Protein AF-A0A1J6I078-F1 (afdb_monomer_lite)

Structure (mmCIF, N/CA/C/O backbone):
data_AF-A0A1J6I078-F1
#
_entry.id   AF-A0A1J6I078-F1
#
loop_
_atom_site.group_PDB
_atom_site.id
_atom_site.type_symbol
_atom_site.label_atom_id
_atom_site.label_alt_id
_atom_site.label_comp_id
_atom_site.label_asym_id
_atom_site.label_entity_id
_atom_site.label_seq_id
_atom_site.pdbx_PDB_ins_code
_atom_site.Cartn_x
_atom_site.Cartn_y
_atom_site.Cartn_z
_atom_site.occupancy
_atom_site.B_iso_or_equiv
_atom_site.auth_seq_id
_atom_site.auth_comp_id
_atom_site.auth_asym_id
_atom_site.auth_atom_id
_atom_site.pdbx_PDB_model_num
ATOM 1 N N . MET A 1 1 ? 9.522 -55.326 -47.494 1.00 41.62 1 MET A N 1
ATOM 2 C CA . MET A 1 1 ? 10.402 -55.072 -46.335 1.00 41.62 1 MET A CA 1
ATOM 3 C C . MET A 1 1 ? 11.275 -53.881 -46.679 1.00 41.62 1 MET A C 1
ATOM 5 O O . MET A 1 1 ? 12.241 -54.045 -47.406 1.00 41.62 1 MET A O 1
ATOM 9 N N . SER A 1 2 ? 10.889 -52.694 -46.219 1.00 41.53 2 SER A N 1
ATOM 10 C CA . SER A 1 2 ? 11.726 -51.495 -46.258 1.00 41.53 2 SER A CA 1
ATOM 11 C C . SER A 1 2 ? 11.694 -50.900 -44.862 1.00 41.53 2 SER A C 1
ATOM 13 O O . SER A 1 2 ? 10.634 -50.510 -44.380 1.00 41.53 2 SER A O 1
ATOM 15 N N . SER A 1 3 ? 12.850 -50.932 -44.210 1.00 44.09 3 SER A N 1
ATOM 16 C CA . SER A 1 3 ? 13.140 -50.207 -42.980 1.00 44.09 3 SER A CA 1
ATOM 17 C C . SER A 1 3 ? 13.116 -48.708 -43.249 1.00 44.09 3 SER A C 1
ATOM 19 O O . SER A 1 3 ? 13.553 -48.295 -44.318 1.00 44.09 3 SER A O 1
ATOM 21 N N . ASN A 1 4 ? 12.694 -47.921 -42.264 1.00 48.03 4 ASN A N 1
ATOM 22 C CA . ASN A 1 4 ? 13.346 -46.665 -41.901 1.00 48.03 4 ASN A CA 1
ATOM 23 C C . ASN A 1 4 ? 13.053 -46.393 -40.422 1.00 48.03 4 ASN A C 1
ATOM 25 O O . ASN A 1 4 ? 11.899 -46.395 -40.006 1.00 48.03 4 ASN A O 1
ATOM 29 N N . ASN A 1 5 ? 14.131 -46.249 -39.655 1.00 49.72 5 ASN A N 1
ATOM 30 C CA . ASN A 1 5 ? 14.136 -45.869 -38.249 1.00 49.72 5 ASN A CA 1
ATOM 31 C C . ASN A 1 5 ? 13.780 -44.382 -38.101 1.00 49.72 5 ASN A C 1
ATOM 33 O O . ASN A 1 5 ? 14.135 -43.574 -38.962 1.00 49.72 5 ASN A O 1
ATOM 37 N N . ASP A 1 6 ? 13.120 -44.057 -36.992 1.00 45.75 6 ASP A N 1
ATOM 38 C CA . ASP A 1 6 ? 12.704 -42.714 -36.576 1.00 45.75 6 ASP A CA 1
ATOM 39 C C . ASP A 1 6 ? 13.879 -41.730 -36.415 1.00 45.75 6 ASP A C 1
ATOM 41 O O . ASP A 1 6 ? 15.036 -42.128 -36.239 1.00 45.75 6 ASP A O 1
ATOM 45 N N . PRO A 1 7 ? 13.563 -40.429 -36.326 1.00 47.78 7 PRO A N 1
ATOM 46 C CA . PRO A 1 7 ? 13.842 -39.782 -35.051 1.00 47.78 7 PRO A CA 1
ATOM 47 C C . PRO A 1 7 ? 12.637 -38.998 -34.524 1.00 47.78 7 PRO A C 1
ATOM 49 O O . PRO A 1 7 ? 12.051 -38.156 -35.199 1.00 47.78 7 PRO A O 1
ATOM 52 N N . VAL A 1 8 ? 12.311 -39.282 -33.266 1.00 52.31 8 VAL A N 1
ATOM 53 C CA . VAL A 1 8 ? 11.428 -38.492 -32.411 1.00 52.31 8 VAL A CA 1
ATOM 54 C C . VAL A 1 8 ? 12.017 -37.086 -32.271 1.00 52.31 8 VAL A C 1
ATOM 56 O O . VAL A 1 8 ? 13.084 -36.922 -31.682 1.00 52.31 8 VAL A O 1
ATOM 59 N N . GLU A 1 9 ? 11.326 -36.076 -32.793 1.00 48.75 9 GLU A N 1
ATOM 60 C CA . GLU A 1 9 ? 11.676 -34.674 -32.570 1.00 48.75 9 GLU A CA 1
ATOM 61 C C . GLU A 1 9 ? 11.038 -34.207 -31.248 1.00 48.75 9 GLU A C 1
ATOM 63 O O . GLU A 1 9 ? 9.831 -33.985 -31.146 1.00 48.75 9 GLU A O 1
ATOM 68 N N . ILE A 1 10 ? 11.865 -34.129 -30.203 1.00 54.25 10 ILE A N 1
ATOM 69 C CA . ILE A 1 10 ? 11.600 -33.396 -28.961 1.00 54.25 10 ILE A CA 1
ATOM 70 C C . ILE A 1 10 ? 12.466 -32.140 -29.011 1.00 54.25 10 ILE A C 1
ATOM 72 O O . ILE A 1 10 ? 13.677 -32.255 -28.858 1.00 54.25 10 ILE A O 1
ATOM 76 N N . ASP A 1 11 ? 11.851 -30.972 -29.194 1.00 36.53 11 ASP A N 1
ATOM 77 C CA . ASP A 1 11 ? 12.315 -29.662 -28.704 1.00 36.53 11 ASP A CA 1
ATOM 78 C C . ASP A 1 11 ? 11.224 -28.624 -29.052 1.00 36.53 11 ASP A C 1
ATOM 80 O O . ASP A 1 11 ? 10.677 -28.656 -30.147 1.00 36.53 11 ASP A O 1
ATOM 84 N N . SER A 1 12 ? 10.753 -27.701 -28.222 1.00 50.91 12 SER A N 1
ATOM 85 C CA . SER A 1 12 ? 11.176 -27.210 -26.916 1.00 50.91 12 SER A CA 1
ATOM 86 C C . SER A 1 12 ? 9.919 -26.730 -26.175 1.00 50.91 12 SER A C 1
ATOM 88 O O . SER A 1 12 ? 8.969 -26.269 -26.822 1.00 50.91 12 SER A O 1
ATOM 90 N N . PRO A 1 13 ? 9.877 -26.725 -24.831 1.00 45.41 13 PRO A N 1
ATOM 91 C CA . PRO A 1 13 ? 8.923 -25.869 -24.150 1.00 45.41 13 PRO A CA 1
ATOM 92 C C . PRO A 1 13 ? 9.296 -24.435 -24.522 1.00 45.41 13 PRO A C 1
ATOM 94 O O . PRO A 1 13 ? 10.433 -24.017 -24.301 1.00 45.41 13 PRO A O 1
ATOM 97 N N . ALA A 1 14 ? 8.359 -23.689 -25.107 1.00 46.38 14 ALA A N 1
ATOM 98 C CA . ALA A 1 14 ? 8.508 -22.249 -25.228 1.00 46.38 14 ALA A CA 1
ATOM 99 C C . ALA A 1 14 ? 8.839 -21.719 -23.829 1.00 46.38 14 ALA A C 1
ATOM 101 O O . ALA A 1 14 ? 8.000 -21.739 -22.926 1.00 46.38 14 ALA A O 1
ATOM 102 N N . ALA A 1 15 ? 10.102 -21.343 -23.641 1.00 41.88 15 ALA A N 1
ATOM 103 C CA . ALA A 1 15 ? 10.600 -20.774 -22.414 1.00 41.88 15 ALA A CA 1
ATOM 104 C C . ALA A 1 15 ? 9.840 -19.464 -22.204 1.00 41.88 15 ALA A C 1
ATOM 106 O O . ALA A 1 15 ? 10.159 -18.437 -22.802 1.00 41.88 15 ALA A O 1
ATOM 107 N N . CYS A 1 16 ? 8.791 -19.512 -21.385 1.00 42.44 16 CYS A N 1
ATOM 108 C CA . CYS A 1 16 ? 8.106 -18.331 -20.888 1.00 42.44 16 CYS A CA 1
ATOM 109 C C . CYS A 1 16 ? 9.018 -17.690 -19.834 1.00 42.44 16 CYS A C 1
ATOM 111 O O . CYS A 1 16 ? 8.789 -17.783 -18.631 1.00 42.44 16 CYS A O 1
ATOM 113 N N . ASN A 1 17 ? 10.129 -17.119 -20.292 1.00 53.53 17 ASN A N 1
ATOM 114 C CA . ASN A 1 17 ? 11.040 -16.370 -19.449 1.00 53.53 17 ASN A CA 1
ATOM 115 C C . ASN A 1 17 ? 10.503 -14.946 -19.341 1.00 53.53 17 ASN A C 1
ATOM 117 O O . ASN A 1 17 ? 10.521 -14.201 -20.319 1.00 53.53 17 ASN A O 1
ATOM 121 N N . GLY A 1 18 ? 10.054 -14.565 -18.146 1.00 43.81 18 GLY A N 1
ATOM 122 C CA . GLY A 1 18 ? 9.908 -13.152 -17.812 1.00 43.81 18 GLY A CA 1
ATOM 123 C C . GLY A 1 18 ? 8.971 -12.812 -16.665 1.00 43.81 18 GLY A C 1
ATOM 124 O O . GLY A 1 18 ? 9.059 -11.694 -16.166 1.00 43.81 18 GLY A O 1
ATOM 125 N N . ASP A 1 19 ? 8.115 -13.725 -16.199 1.00 45.34 19 ASP A N 1
ATOM 126 C CA . ASP A 1 19 ? 7.333 -13.450 -14.992 1.00 45.34 19 ASP A CA 1
ATOM 127 C C . ASP A 1 19 ? 8.159 -13.877 -13.780 1.00 45.34 19 ASP A C 1
ATOM 129 O O . ASP A 1 19 ? 8.080 -15.007 -13.296 1.00 45.34 19 ASP A O 1
ATOM 133 N N . THR A 1 20 ? 9.029 -12.979 -13.305 1.00 47.88 20 THR A N 1
ATOM 134 C CA . THR A 1 20 ? 9.651 -13.125 -11.986 1.00 47.88 20 THR A CA 1
ATOM 135 C C . THR A 1 20 ? 8.545 -12.980 -10.946 1.00 47.88 20 THR A C 1
ATOM 137 O O . THR A 1 20 ? 8.316 -11.912 -10.377 1.00 47.88 20 THR A O 1
ATOM 140 N N . LEU A 1 21 ? 7.829 -14.085 -10.755 1.00 55.06 21 LEU A N 1
ATOM 141 C CA . LEU A 1 21 ? 6.744 -14.321 -9.824 1.00 55.06 21 LEU A CA 1
ATOM 142 C C . LEU A 1 21 ? 7.303 -14.205 -8.403 1.00 55.06 21 LEU A C 1
ATOM 144 O O . LEU A 1 21 ? 7.649 -15.192 -7.759 1.00 55.06 21 LEU A O 1
ATOM 148 N N . SER A 1 22 ? 7.497 -12.978 -7.923 1.00 57.47 22 SER A N 1
ATOM 149 C CA . SER A 1 22 ? 8.078 -12.753 -6.605 1.00 57.47 22 SER A CA 1
ATOM 150 C C . SER A 1 22 ? 6.970 -12.819 -5.564 1.00 57.47 22 SER A C 1
ATOM 152 O O . SER A 1 22 ? 6.371 -11.809 -5.187 1.00 57.47 22 SER A O 1
ATOM 154 N N . THR A 1 23 ? 6.685 -14.035 -5.100 1.00 62.62 23 THR A N 1
ATOM 155 C CA . THR A 1 23 ? 6.012 -14.234 -3.818 1.00 62.62 23 THR A CA 1
ATOM 156 C C . THR A 1 23 ? 6.851 -13.531 -2.758 1.00 62.62 23 THR A C 1
ATOM 158 O O . THR A 1 23 ? 8.018 -13.868 -2.549 1.00 62.62 23 THR A O 1
ATOM 161 N N . ASN A 1 24 ? 6.302 -12.499 -2.123 1.00 69.44 24 ASN A N 1
ATOM 162 C CA . ASN A 1 24 ? 7.044 -11.800 -1.081 1.00 69.44 24 ASN A CA 1
ATOM 163 C C . ASN A 1 24 ? 7.151 -12.678 0.182 1.00 69.44 24 ASN A C 1
ATOM 165 O O . ASN A 1 24 ? 6.490 -13.706 0.313 1.00 69.44 24 ASN A O 1
ATOM 169 N N . LYS A 1 25 ? 7.944 -12.242 1.168 1.00 66.44 25 LYS A N 1
ATOM 170 C CA . LYS A 1 25 ? 8.097 -12.933 2.467 1.00 66.44 25 LYS A CA 1
ATOM 171 C C . LYS A 1 25 ? 6.778 -13.170 3.230 1.00 66.44 25 LYS A C 1
ATOM 173 O O . LYS A 1 25 ? 6.778 -13.875 4.229 1.00 66.44 25 LYS A O 1
ATOM 178 N N . ASN A 1 26 ? 5.688 -12.541 2.795 1.00 70.00 26 ASN A N 1
ATOM 179 C CA . ASN A 1 26 ? 4.354 -12.627 3.374 1.00 70.00 26 ASN A CA 1
ATOM 180 C C . ASN A 1 26 ? 3.447 -13.603 2.599 1.00 70.00 26 ASN A C 1
ATOM 182 O O . ASN A 1 26 ? 2.254 -13.655 2.872 1.00 70.00 26 ASN A O 1
ATOM 186 N N . GLY A 1 27 ? 3.980 -14.345 1.620 1.00 83.44 27 GLY A N 1
ATOM 187 C CA . GLY A 1 27 ? 3.201 -15.270 0.793 1.00 83.44 27 GLY A CA 1
ATOM 188 C C . GLY A 1 27 ? 2.308 -14.580 -0.243 1.00 83.44 27 GLY A C 1
ATOM 189 O O . GLY A 1 27 ? 1.525 -15.248 -0.911 1.00 83.44 27 GLY A O 1
ATOM 190 N N . LEU A 1 28 ? 2.410 -13.254 -0.398 1.00 89.25 28 LEU A N 1
ATOM 191 C CA . LEU A 1 28 ? 1.594 -12.503 -1.347 1.00 89.25 28 LEU A CA 1
ATOM 192 C C . LEU A 1 28 ? 2.211 -12.564 -2.738 1.00 89.25 28 LEU A C 1
ATOM 194 O O . LEU A 1 28 ? 3.391 -12.247 -2.921 1.00 89.25 28 LEU A O 1
ATOM 198 N N . TYR A 1 29 ? 1.376 -12.887 -3.719 1.00 90.81 29 TYR A N 1
ATOM 199 C CA . TYR A 1 29 ? 1.737 -12.806 -5.123 1.00 90.81 29 TYR A CA 1
ATOM 200 C C . TYR A 1 29 ? 1.753 -11.343 -5.587 1.00 90.81 29 TYR A C 1
ATOM 202 O O . TYR A 1 29 ? 0.706 -10.699 -5.662 1.00 90.81 29 TYR A O 1
ATOM 210 N N . LEU A 1 30 ? 2.944 -10.800 -5.863 1.00 93.56 30 LEU A N 1
ATOM 211 C CA . LEU A 1 30 ? 3.104 -9.427 -6.343 1.00 93.56 30 LEU A CA 1
ATOM 212 C C . LEU A 1 30 ? 3.228 -9.413 -7.869 1.00 93.56 30 LEU A C 1
ATOM 214 O O . LEU A 1 30 ? 4.177 -9.968 -8.412 1.00 93.56 30 LEU A O 1
ATOM 218 N N . TYR A 1 31 ? 2.324 -8.704 -8.542 1.00 93.81 31 TYR A N 1
ATOM 219 C CA . TYR A 1 31 ? 2.328 -8.508 -9.988 1.00 93.81 31 TYR A CA 1
ATOM 220 C C . TYR A 1 31 ? 2.677 -7.059 -10.392 1.00 93.81 31 TYR A C 1
ATOM 222 O O . TYR A 1 31 ? 2.176 -6.089 -9.820 1.00 93.81 31 TYR A O 1
ATOM 230 N N . PRO A 1 32 ? 3.526 -6.853 -11.406 1.00 95.88 32 PRO A N 1
ATOM 231 C CA . PRO A 1 32 ? 3.891 -5.516 -11.866 1.00 95.88 32 PRO A CA 1
ATOM 232 C C . PRO A 1 32 ? 2.678 -4.760 -12.429 1.00 95.88 32 PRO A C 1
ATOM 234 O O . PRO A 1 32 ? 1.830 -5.326 -13.125 1.00 95.88 32 PRO A O 1
ATOM 237 N N . VAL A 1 33 ? 2.606 -3.450 -12.177 1.00 96.81 33 VAL A N 1
ATOM 238 C CA . VAL A 1 33 ? 1.509 -2.589 -12.658 1.00 96.81 33 VAL A CA 1
ATOM 239 C C . VAL A 1 33 ? 2.007 -1.459 -13.560 1.00 96.81 33 VAL A C 1
ATOM 241 O O . VAL A 1 33 ? 3.187 -1.100 -13.563 1.00 96.81 33 VAL A O 1
ATOM 244 N N . SER A 1 34 ? 1.095 -0.907 -14.359 1.00 96.56 34 SER A N 1
ATOM 245 C CA . SER A 1 34 ? 1.368 0.242 -15.226 1.00 96.56 34 SER A CA 1
ATOM 246 C C . SER A 1 34 ? 1.399 1.553 -14.433 1.00 96.56 34 SER A C 1
ATOM 248 O O . SER A 1 34 ? 0.815 1.670 -13.356 1.00 96.56 34 SER A O 1
ATOM 250 N N . VAL A 1 35 ? 2.040 2.575 -14.998 1.00 96.12 35 VAL A N 1
ATOM 251 C CA . VAL A 1 35 ? 1.987 3.950 -14.478 1.00 96.12 35 VAL A CA 1
ATOM 252 C C . VAL A 1 35 ? 0.532 4.415 -14.348 1.00 96.12 35 VAL A C 1
ATOM 254 O O . VAL A 1 35 ? -0.289 4.129 -15.216 1.00 96.12 35 VAL A O 1
ATOM 257 N N . ASN A 1 36 ? 0.224 5.151 -13.276 1.00 96.38 36 ASN A N 1
ATOM 258 C CA . ASN A 1 36 ? -1.123 5.623 -12.922 1.00 96.38 36 ASN A CA 1
ATOM 259 C C . ASN A 1 36 ? -2.154 4.532 -12.583 1.00 96.38 36 ASN A C 1
ATOM 261 O O . ASN A 1 36 ? -3.321 4.871 -12.376 1.00 96.38 36 ASN A O 1
ATOM 265 N N . ALA A 1 37 ? -1.756 3.258 -12.503 1.00 98.12 37 ALA A N 1
ATOM 266 C CA . ALA A 1 37 ? -2.655 2.192 -12.081 1.00 98.12 37 ALA A CA 1
ATOM 267 C C . ALA A 1 37 ? -3.174 2.416 -10.651 1.00 98.12 37 ALA A C 1
ATOM 269 O O . ALA A 1 37 ? -2.519 3.029 -9.800 1.00 98.12 37 ALA A O 1
ATOM 270 N N . SER A 1 38 ? -4.359 1.880 -10.394 1.00 98.12 38 SER A N 1
ATOM 271 C CA . SER A 1 38 ? -5.009 1.883 -9.090 1.00 98.12 38 SER A CA 1
ATOM 272 C C . SER A 1 38 ? -5.810 0.606 -8.898 1.00 98.12 38 SER A C 1
ATOM 274 O O . SER A 1 38 ? -6.182 -0.046 -9.873 1.00 98.12 38 SER A O 1
ATOM 276 N N . GLY A 1 39 ? -6.116 0.287 -7.648 1.00 97.75 39 GLY A N 1
ATOM 277 C CA . GLY A 1 39 ? -6.940 -0.857 -7.288 1.00 97.75 39 GLY A CA 1
ATOM 278 C C . GLY A 1 39 ? -7.337 -0.818 -5.821 1.00 97.75 39 GLY A C 1
ATOM 279 O O . GLY A 1 39 ? -7.098 0.171 -5.127 1.00 97.75 39 GLY A O 1
ATOM 280 N N . GLU A 1 40 ? -7.932 -1.906 -5.352 1.00 97.31 40 GLU A N 1
ATOM 281 C CA . GLU A 1 40 ? -8.396 -2.064 -3.977 1.00 97.31 40 GLU A CA 1
ATOM 282 C C . GLU A 1 40 ? -7.885 -3.373 -3.386 1.00 97.31 40 GLU A C 1
ATOM 284 O O . GLU A 1 40 ? -7.771 -4.374 -4.091 1.00 97.31 40 GLU A O 1
ATOM 289 N N . GLY A 1 41 ? -7.599 -3.358 -2.087 1.00 96.50 41 GLY A N 1
ATOM 290 C CA . GLY A 1 41 ? -7.183 -4.524 -1.327 1.00 96.50 41 GLY A CA 1
ATOM 291 C C . GLY A 1 41 ? -5.849 -5.124 -1.770 1.00 96.50 41 GLY A C 1
ATOM 292 O O . GLY A 1 41 ? -4.955 -4.450 -2.302 1.00 96.50 41 GLY A O 1
ATOM 293 N N . LEU A 1 42 ? -5.713 -6.416 -1.482 1.00 96.50 42 LEU A N 1
ATOM 294 C CA . LEU A 1 42 ? -4.494 -7.176 -1.710 1.00 96.50 42 LEU A CA 1
ATOM 295 C C . LEU A 1 42 ? -4.111 -7.223 -3.201 1.00 96.50 42 LEU A C 1
ATOM 297 O O . LEU A 1 42 ? -4.977 -7.186 -4.071 1.00 96.50 42 LEU A O 1
ATOM 301 N N . PRO A 1 43 ? -2.807 -7.329 -3.509 1.00 97.19 43 PRO A N 1
ATOM 302 C CA . PRO A 1 43 ? -1.696 -7.442 -2.562 1.00 97.19 43 PRO A CA 1
ATOM 303 C C . PRO A 1 43 ? -1.140 -6.085 -2.092 1.00 97.19 43 PRO A C 1
ATOM 305 O O . PRO A 1 43 ? -0.190 -6.069 -1.311 1.00 97.19 43 PRO A O 1
ATOM 308 N N . TYR A 1 44 ? -1.677 -4.953 -2.563 1.00 97.75 44 TYR A N 1
ATOM 309 C CA . TYR A 1 44 ? -1.053 -3.626 -2.407 1.00 97.75 44 TYR A CA 1
ATOM 310 C C . TYR A 1 44 ? -1.724 -2.694 -1.400 1.00 97.75 44 TYR A C 1
ATOM 312 O O . TYR A 1 44 ? -1.189 -1.626 -1.100 1.00 97.75 44 TYR A O 1
ATOM 320 N N . ALA A 1 45 ? -2.861 -3.096 -0.848 1.00 97.69 45 ALA A N 1
ATOM 321 C CA . ALA A 1 45 ? -3.540 -2.411 0.237 1.00 97.69 45 ALA A CA 1
ATOM 322 C C . ALA A 1 45 ? -4.197 -3.426 1.186 1.00 97.69 45 ALA A C 1
ATOM 324 O O . ALA A 1 45 ? -4.458 -4.559 0.775 1.00 97.69 45 ALA A O 1
ATOM 325 N N . PRO A 1 46 ? -4.487 -3.043 2.440 1.00 96.75 46 PRO A N 1
ATOM 326 C CA . PRO A 1 46 ? -5.277 -3.879 3.339 1.00 96.75 46 PRO A CA 1
ATOM 327 C C . PRO A 1 46 ? -6.651 -4.244 2.751 1.00 96.75 46 PRO A C 1
ATOM 329 O O . PRO A 1 46 ? -7.319 -3.415 2.124 1.00 96.75 46 PRO A O 1
ATOM 332 N N . ALA A 1 47 ? -7.086 -5.477 2.995 1.00 94.56 47 ALA A N 1
ATOM 333 C CA . ALA A 1 47 ? -8.436 -5.956 2.711 1.00 94.56 47 ALA A CA 1
ATOM 334 C C . ALA A 1 47 ? -9.079 -6.457 4.008 1.00 94.56 47 ALA A C 1
ATOM 336 O O . ALA A 1 47 ? -8.367 -6.922 4.896 1.00 94.56 47 ALA A O 1
ATOM 337 N N . ASP A 1 48 ? -10.403 -6.330 4.103 1.00 95.56 48 ASP A N 1
ATOM 338 C CA . ASP A 1 48 ? -11.203 -6.735 5.264 1.00 95.56 48 ASP A CA 1
ATOM 339 C C . ASP A 1 48 ? -10.705 -6.132 6.587 1.00 95.56 48 ASP A C 1
ATOM 341 O O . ASP A 1 48 ? -10.784 -6.749 7.649 1.00 95.56 48 ASP A O 1
ATOM 345 N N . TRP A 1 49 ? -10.176 -4.906 6.514 1.00 95.75 49 TRP A N 1
ATOM 346 C CA . TRP A 1 49 ? -9.563 -4.226 7.648 1.00 95.75 49 TRP A CA 1
ATOM 347 C C . TRP A 1 49 ? -9.927 -2.731 7.691 1.00 95.75 49 TRP A C 1
ATOM 349 O O . TRP A 1 49 ? -9.787 -2.029 6.681 1.00 95.75 49 TRP A O 1
ATOM 359 N N . PRO A 1 50 ? -10.321 -2.186 8.860 1.00 95.38 50 PRO A N 1
ATOM 360 C CA . PRO A 1 50 ? -10.361 -2.841 10.176 1.00 95.38 50 PRO A CA 1
ATOM 361 C C . PRO A 1 50 ? -11.575 -3.753 10.392 1.00 95.38 50 PRO A C 1
ATOM 363 O O . PRO A 1 50 ? -11.538 -4.580 11.297 1.00 95.38 50 PRO A O 1
ATOM 366 N N . ASN A 1 51 ? -12.624 -3.624 9.575 1.00 95.56 51 ASN A N 1
ATOM 367 C CA . ASN A 1 51 ? -13.789 -4.503 9.620 1.00 95.56 51 ASN A CA 1
ATOM 368 C C . ASN A 1 51 ? -13.881 -5.352 8.342 1.00 95.56 51 ASN A C 1
ATOM 370 O O . ASN A 1 51 ? -13.464 -4.886 7.276 1.00 95.56 51 ASN A O 1
ATOM 374 N N . PRO A 1 52 ? -14.512 -6.539 8.401 1.00 96.06 52 PRO A N 1
ATOM 375 C CA . PRO A 1 52 ? -14.838 -7.310 7.205 1.00 96.06 52 PRO A CA 1
ATOM 376 C C . PRO A 1 52 ? -15.568 -6.456 6.159 1.00 96.06 52 PRO A C 1
ATOM 378 O O . PRO A 1 52 ? -16.500 -5.720 6.487 1.00 96.06 52 PRO A O 1
ATOM 381 N N . GLY A 1 53 ? -15.130 -6.537 4.903 1.00 94.38 53 GLY A N 1
ATOM 382 C CA . GLY A 1 53 ? -15.643 -5.733 3.795 1.00 94.38 53 GLY A CA 1
ATOM 383 C C . GLY A 1 53 ? -14.975 -4.365 3.610 1.00 94.38 53 GLY A C 1
ATOM 384 O O . GLY A 1 53 ? -15.133 -3.767 2.542 1.00 94.38 53 GLY A O 1
ATOM 385 N N . ASP A 1 54 ? -14.192 -3.865 4.573 1.00 95.44 54 ASP A N 1
ATOM 386 C CA . ASP A 1 54 ? -13.418 -2.638 4.373 1.00 95.44 54 ASP A CA 1
ATOM 387 C C . ASP A 1 54 ? -12.229 -2.900 3.442 1.00 95.44 54 ASP A C 1
ATOM 389 O O . ASP A 1 54 ? -11.275 -3.602 3.780 1.00 95.44 54 ASP A O 1
ATOM 393 N N . LYS A 1 55 ? -12.263 -2.282 2.260 1.00 94.75 55 LYS A N 1
ATOM 394 C CA . LYS A 1 55 ? -11.173 -2.347 1.284 1.00 94.75 55 LYS A CA 1
ATOM 395 C C . LYS A 1 55 ? -10.452 -1.017 1.207 1.00 94.75 55 LYS A C 1
ATOM 397 O O . LYS A 1 55 ? -11.037 0.008 0.853 1.00 94.75 55 LYS A O 1
ATOM 402 N N . TRP A 1 56 ? -9.165 -1.035 1.522 1.00 97.12 56 TRP A N 1
ATOM 403 C CA . TRP A 1 56 ? -8.300 0.109 1.276 1.00 97.12 56 TRP A CA 1
ATOM 404 C C . TRP A 1 56 ? -7.972 0.173 -0.211 1.00 97.12 56 TRP A C 1
ATOM 406 O O . TRP A 1 56 ? -7.763 -0.860 -0.844 1.00 97.12 56 TRP A O 1
ATOM 416 N N . ALA A 1 57 ? -7.890 1.376 -0.775 1.00 97.44 57 ALA A N 1
ATOM 417 C CA . ALA A 1 57 ? -7.468 1.534 -2.164 1.00 97.44 57 ALA A CA 1
ATOM 418 C C . ALA A 1 57 ? -5.981 1.876 -2.249 1.00 97.44 57 ALA A C 1
ATOM 420 O O . ALA A 1 57 ? -5.408 2.464 -1.329 1.00 97.44 57 ALA A O 1
ATOM 421 N N . TRP A 1 58 ? -5.365 1.556 -3.378 1.00 98.38 58 TRP A N 1
ATOM 422 C CA . TRP A 1 58 ? -4.002 1.943 -3.707 1.00 98.38 58 TRP A CA 1
ATOM 423 C C . TRP A 1 58 ? -3.945 2.615 -5.077 1.00 98.38 58 TRP A C 1
ATOM 425 O O . TRP A 1 58 ? -4.759 2.354 -5.964 1.00 98.38 58 TRP A O 1
ATOM 435 N N . LYS A 1 59 ? -2.959 3.495 -5.258 1.00 98.19 59 LYS A N 1
ATOM 436 C CA . LYS A 1 59 ? -2.638 4.116 -6.547 1.00 98.19 59 LYS A CA 1
ATOM 437 C C . LYS A 1 59 ? -1.140 4.317 -6.679 1.00 98.19 59 LYS A C 1
ATOM 439 O O . LYS A 1 59 ? -0.481 4.668 -5.700 1.00 98.19 59 LYS A O 1
ATOM 444 N N . VAL A 1 60 ? -0.624 4.168 -7.893 1.00 98.38 60 VAL A N 1
ATOM 445 C CA . VAL A 1 60 ? 0.749 4.544 -8.246 1.00 98.38 60 VAL A CA 1
ATOM 446 C C . VAL A 1 60 ? 0.779 5.805 -9.107 1.00 98.38 60 VAL A C 1
ATOM 448 O O . VAL A 1 60 ? -0.172 6.106 -9.827 1.00 98.38 60 VAL A O 1
ATOM 451 N N . GLY A 1 61 ? 1.865 6.568 -9.011 1.00 96.19 61 GLY A N 1
ATOM 452 C CA . GLY A 1 61 ? 2.147 7.719 -9.869 1.00 96.19 61 GLY A CA 1
ATOM 453 C C . GLY A 1 61 ? 3.158 7.381 -10.964 1.00 96.19 61 GLY A C 1
ATOM 454 O O . GLY A 1 61 ? 3.154 6.274 -11.500 1.00 96.19 61 GLY A O 1
ATOM 455 N N . LYS A 1 62 ? 4.019 8.347 -11.307 1.00 95.75 62 LYS A N 1
ATOM 456 C CA . LYS A 1 62 ? 4.934 8.256 -12.459 1.00 95.75 62 LYS A CA 1
ATOM 457 C C . LYS A 1 62 ? 6.357 7.860 -12.079 1.00 95.75 62 LYS A C 1
ATOM 459 O O . LYS A 1 62 ? 7.026 7.206 -12.871 1.00 95.75 62 LYS A O 1
ATOM 464 N N . ARG A 1 63 ? 6.842 8.269 -10.902 1.00 95.44 63 ARG A N 1
ATOM 465 C CA . ARG A 1 63 ? 8.242 8.049 -10.518 1.00 95.44 63 ARG A CA 1
ATOM 466 C C . ARG A 1 63 ? 8.477 6.606 -10.094 1.00 95.44 63 ARG A C 1
ATOM 468 O O . ARG A 1 63 ? 7.778 6.086 -9.221 1.00 95.44 63 ARG A O 1
ATOM 475 N N . ILE A 1 64 ? 9.507 5.997 -10.669 1.00 95.12 64 ILE A N 1
ATOM 476 C CA . ILE A 1 64 ? 9.926 4.619 -10.413 1.00 95.12 64 ILE A CA 1
ATOM 477 C C . ILE A 1 64 ? 11.398 4.651 -9.989 1.00 95.12 64 ILE A C 1
ATOM 479 O O . ILE A 1 64 ? 12.208 5.354 -10.588 1.00 95.12 64 ILE A O 1
ATOM 483 N N . ALA A 1 65 ? 11.733 3.932 -8.922 1.00 93.25 65 ALA A N 1
ATOM 484 C CA . ALA A 1 65 ? 13.109 3.752 -8.481 1.00 93.25 65 ALA A CA 1
ATOM 485 C C . ALA A 1 65 ? 13.852 2.799 -9.426 1.00 93.25 65 ALA A C 1
ATOM 487 O O . ALA A 1 65 ? 13.239 1.877 -9.955 1.00 93.25 65 ALA A O 1
ATOM 488 N N . ALA A 1 66 ? 15.177 2.930 -9.531 1.00 89.94 66 ALA A N 1
ATOM 489 C CA . ALA A 1 66 ? 16.014 2.021 -10.327 1.00 89.94 66 ALA A CA 1
ATOM 490 C C . ALA A 1 66 ? 15.782 0.530 -10.002 1.00 89.94 66 ALA A C 1
ATOM 492 O O . ALA A 1 66 ? 15.877 -0.320 -10.874 1.00 89.94 66 ALA A O 1
ATOM 493 N N . ALA A 1 67 ? 15.392 0.221 -8.762 1.00 89.88 67 ALA A N 1
ATOM 494 C CA . ALA A 1 67 ? 15.057 -1.128 -8.311 1.00 89.88 67 ALA A CA 1
ATOM 495 C C . ALA A 1 67 ? 13.708 -1.683 -8.828 1.00 89.88 67 ALA A C 1
ATOM 497 O O . ALA A 1 67 ? 13.276 -2.726 -8.346 1.00 89.88 67 ALA A O 1
ATOM 498 N N . GLY A 1 68 ? 12.990 -0.995 -9.724 1.00 93.38 68 GLY A N 1
ATOM 499 C CA . GLY A 1 68 ? 11.757 -1.528 -10.323 1.00 93.38 68 GLY A CA 1
ATOM 500 C C . GLY A 1 68 ? 10.451 -1.203 -9.592 1.00 93.38 68 GLY A C 1
ATOM 501 O O . GLY A 1 68 ? 9.403 -1.705 -9.984 1.00 93.38 68 GLY A O 1
ATOM 502 N N . TYR A 1 69 ? 10.467 -0.366 -8.549 1.00 95.25 69 TYR A N 1
ATOM 503 C CA . TYR A 1 69 ? 9.282 -0.074 -7.725 1.00 95.25 69 TYR A CA 1
ATOM 504 C C . TYR A 1 69 ? 8.841 1.383 -7.815 1.00 95.25 69 TYR A C 1
ATOM 506 O O . TYR A 1 69 ? 9.670 2.289 -7.909 1.00 95.25 69 TYR A O 1
ATOM 514 N N . PHE A 1 70 ? 7.538 1.628 -7.691 1.00 96.38 70 PHE A N 1
ATOM 515 C CA . PHE A 1 70 ? 6.999 2.985 -7.655 1.00 96.38 70 PHE A CA 1
ATOM 516 C C . PHE A 1 70 ? 7.441 3.757 -6.404 1.00 96.38 70 PHE A C 1
ATOM 518 O O . PHE A 1 70 ? 7.270 3.311 -5.265 1.00 96.38 70 PHE A O 1
ATOM 525 N N . LEU A 1 71 ? 7.975 4.959 -6.624 1.00 95.31 71 LEU A N 1
ATOM 526 C CA . LEU A 1 71 ? 8.214 5.946 -5.572 1.00 95.31 71 LEU A CA 1
ATOM 527 C C . LEU A 1 71 ? 6.911 6.657 -5.215 1.00 95.31 71 LEU A C 1
ATOM 529 O O . LEU A 1 71 ? 6.582 6.765 -4.035 1.00 95.31 71 LEU A O 1
ATOM 533 N N . ASP A 1 72 ? 6.152 7.060 -6.234 1.00 95.44 72 ASP A N 1
ATOM 534 C CA . ASP A 1 72 ? 4.830 7.655 -6.069 1.00 95.44 72 ASP A CA 1
ATOM 535 C C . ASP A 1 72 ? 3.811 6.550 -5.819 1.00 95.44 72 ASP A C 1
ATOM 537 O O . ASP A 1 72 ? 3.407 5.843 -6.743 1.00 95.44 72 ASP A O 1
ATOM 541 N N . ARG A 1 73 ? 3.406 6.389 -4.564 1.00 96.50 73 ARG A N 1
ATOM 542 C CA . ARG A 1 73 ? 2.395 5.413 -4.167 1.00 96.50 73 ARG A CA 1
ATOM 543 C C . ARG A 1 73 ? 1.546 5.955 -3.038 1.00 96.50 73 ARG A C 1
ATOM 545 O O . ARG A 1 73 ? 2.053 6.631 -2.142 1.00 96.50 73 ARG A O 1
ATOM 552 N N . TYR A 1 74 ? 0.263 5.645 -3.104 1.00 97.56 74 TYR A N 1
ATOM 553 C CA . TYR A 1 74 ? -0.744 6.199 -2.219 1.00 97.56 74 TYR A CA 1
ATOM 554 C C . TYR A 1 74 ? -1.644 5.085 -1.707 1.00 97.56 74 TYR A C 1
ATOM 556 O O . TYR A 1 74 ? -2.072 4.248 -2.498 1.00 97.56 74 TYR A O 1
ATOM 564 N N . LEU A 1 75 ? -1.948 5.108 -0.411 1.00 97.62 75 LEU A N 1
ATOM 565 C CA . LEU A 1 75 ? -3.040 4.335 0.179 1.00 97.62 75 LEU A CA 1
ATOM 566 C C . LEU A 1 75 ? -4.217 5.246 0.475 1.00 97.62 75 LEU A C 1
ATOM 568 O O . LEU A 1 75 ? -4.016 6.373 0.918 1.00 97.62 75 LEU A O 1
ATOM 572 N N . TYR A 1 76 ? -5.426 4.738 0.292 1.00 97.00 76 TYR A N 1
ATOM 573 C CA . TYR A 1 76 ? -6.662 5.447 0.580 1.00 97.00 76 TYR A CA 1
ATOM 574 C C . TYR A 1 76 ? -7.506 4.657 1.564 1.00 97.00 76 TYR A C 1
ATOM 576 O O . TYR A 1 76 ? -7.591 3.430 1.475 1.00 97.00 76 TYR A O 1
ATOM 584 N N . LEU A 1 77 ? -8.163 5.383 2.466 1.00 96.38 77 LEU A N 1
ATOM 585 C CA . LEU A 1 77 ? -9.070 4.782 3.434 1.00 96.38 77 LEU A CA 1
ATOM 586 C C . LEU A 1 77 ? -10.261 4.101 2.740 1.00 96.38 7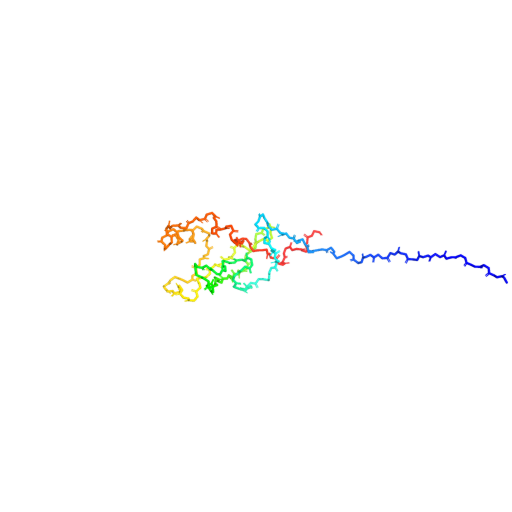7 LEU A C 1
ATOM 588 O O . LEU A 1 77 ? -10.732 4.595 1.699 1.00 96.38 77 LEU A O 1
ATOM 592 N N . PRO A 1 78 ? -10.784 3.015 3.338 1.00 94.81 78 PRO A N 1
ATOM 593 C CA . PRO A 1 78 ? -12.039 2.415 2.918 1.00 94.81 78 PRO A CA 1
ATOM 594 C C . PRO A 1 78 ? -13.149 3.451 3.047 1.00 94.81 78 PRO A C 1
ATOM 596 O O . PRO A 1 78 ? -13.096 4.325 3.915 1.00 94.81 78 PRO A O 1
ATOM 599 N N . GLN A 1 79 ? -14.157 3.359 2.180 1.00 90.00 79 GLN A N 1
ATOM 600 C CA . GLN A 1 79 ? -15.207 4.374 2.047 1.00 90.00 79 GLN A CA 1
ATOM 601 C C . GLN A 1 79 ? -15.836 4.765 3.393 1.00 90.00 79 GLN A C 1
ATOM 603 O O . GLN A 1 79 ? -16.067 5.945 3.639 1.00 90.00 79 GLN A O 1
ATOM 608 N N . ARG A 1 80 ? -16.037 3.788 4.282 1.00 90.38 80 ARG A N 1
ATOM 609 C CA . ARG A 1 80 ? -16.611 3.963 5.622 1.00 90.38 80 ARG A CA 1
ATOM 610 C C . ARG A 1 80 ? -15.774 4.848 6.552 1.00 90.38 80 ARG A C 1
ATOM 612 O O . ARG A 1 80 ? -16.329 5.498 7.429 1.00 90.38 80 ARG A O 1
ATOM 619 N N . LEU A 1 81 ? -14.454 4.861 6.376 1.00 89.69 81 LEU A N 1
ATOM 620 C CA . LEU A 1 81 ? -13.517 5.645 7.185 1.00 89.69 81 LEU A CA 1
ATOM 621 C C . LEU A 1 81 ? -13.120 6.967 6.517 1.00 89.69 81 LEU A C 1
ATOM 623 O O . LEU A 1 81 ? -12.323 7.722 7.075 1.00 89.69 81 LEU A O 1
ATOM 627 N N . ARG A 1 82 ? -13.632 7.259 5.313 1.00 85.00 82 ARG A N 1
ATOM 628 C CA . ARG A 1 82 ? -13.310 8.509 4.620 1.00 85.00 82 ARG A CA 1
ATOM 629 C C . ARG A 1 82 ? -13.912 9.697 5.367 1.00 85.00 82 ARG A C 1
ATOM 631 O O . ARG A 1 82 ? -15.071 9.687 5.766 1.00 85.00 82 ARG A O 1
ATOM 638 N N . GLY A 1 83 ? -13.097 10.734 5.525 1.00 76.88 83 GLY A N 1
ATOM 639 C CA . GLY A 1 83 ? -13.431 11.962 6.240 1.00 76.88 83 GLY A CA 1
ATOM 640 C C . GLY A 1 83 ? -12.636 13.130 5.664 1.00 76.88 83 GLY A C 1
ATOM 641 O O . GLY A 1 83 ? -12.599 13.329 4.451 1.00 76.88 83 GLY A O 1
ATOM 642 N N . LYS A 1 84 ? -11.954 13.905 6.518 1.00 69.56 84 LYS A N 1
ATOM 643 C CA . LYS A 1 84 ? -11.081 15.008 6.060 1.00 69.56 84 LYS A CA 1
ATOM 644 C C . LYS A 1 84 ? -9.778 14.518 5.417 1.00 69.56 84 LYS A C 1
ATOM 646 O O . LYS A 1 84 ? -9.221 15.202 4.563 1.00 69.56 84 LYS A O 1
ATOM 651 N N . ARG A 1 85 ? -9.278 13.349 5.828 1.00 72.00 85 ARG A N 1
ATOM 652 C CA . ARG A 1 85 ? -8.048 12.744 5.308 1.00 72.00 85 ARG A CA 1
ATOM 653 C C . ARG A 1 85 ? -8.387 11.439 4.612 1.00 72.00 85 ARG A C 1
ATOM 655 O O . ARG A 1 85 ? -8.849 10.511 5.254 1.00 72.00 85 ARG A O 1
ATOM 662 N N . ASN A 1 86 ? -8.115 11.376 3.312 1.00 86.56 86 ASN A N 1
ATOM 663 C CA . ASN A 1 86 ? -8.549 10.252 2.479 1.00 86.56 86 ASN A 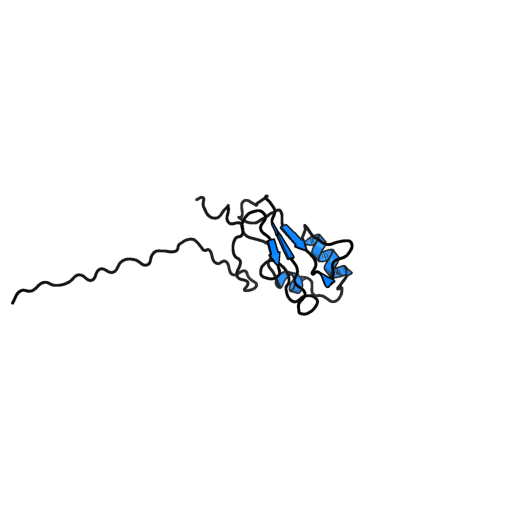CA 1
ATOM 664 C C . ASN A 1 86 ? -7.389 9.467 1.866 1.00 86.56 86 ASN A C 1
ATOM 666 O O . ASN A 1 86 ? -7.630 8.407 1.300 1.00 86.56 86 ASN A O 1
ATOM 670 N N . ALA A 1 87 ? -6.156 9.979 1.964 1.00 92.81 87 ALA A N 1
ATOM 671 C CA . ALA A 1 87 ? -4.989 9.404 1.308 1.00 92.81 87 ALA A CA 1
ATOM 672 C C . ALA A 1 87 ? -3.696 9.556 2.128 1.00 92.81 87 ALA A C 1
ATOM 674 O O . ALA A 1 87 ? -3.516 10.521 2.880 1.00 92.81 87 ALA A O 1
ATOM 675 N N . PHE A 1 88 ? -2.764 8.632 1.913 1.00 96.44 88 PHE A N 1
ATOM 676 C CA . PHE A 1 88 ? -1.449 8.581 2.541 1.00 96.44 88 PHE A CA 1
ATOM 677 C C . PHE A 1 88 ? -0.374 8.323 1.490 1.00 96.44 88 PHE A C 1
ATOM 679 O O . PHE A 1 88 ? -0.393 7.290 0.830 1.00 96.44 88 PHE A O 1
ATOM 686 N N . ALA A 1 89 ? 0.583 9.242 1.362 1.00 95.44 89 ALA A N 1
ATOM 687 C CA . ALA A 1 89 ? 1.698 9.129 0.414 1.00 95.44 89 ALA A CA 1
ATOM 688 C C . ALA A 1 89 ? 2.964 8.502 1.029 1.00 95.44 89 ALA A C 1
ATOM 690 O O . ALA A 1 89 ? 3.948 8.258 0.334 1.00 95.44 89 ALA A O 1
ATOM 691 N N . SER A 1 90 ? 2.984 8.273 2.347 1.00 95.56 90 SER A N 1
ATOM 692 C CA . SER A 1 90 ? 4.148 7.725 3.045 1.00 95.56 90 SER A CA 1
ATOM 693 C C . SER A 1 90 ? 3.749 6.674 4.071 1.00 95.56 90 SER A C 1
ATOM 695 O O . SER A 1 90 ? 2.732 6.807 4.755 1.00 95.56 90 SER A O 1
ATOM 697 N N . ARG A 1 91 ? 4.600 5.655 4.223 1.00 95.56 91 ARG A N 1
ATOM 698 C CA . ARG A 1 91 ? 4.421 4.585 5.210 1.00 95.56 91 ARG A CA 1
ATOM 699 C C . ARG A 1 91 ? 4.333 5.139 6.632 1.00 95.56 91 ARG A C 1
ATOM 701 O O . ARG A 1 91 ? 3.463 4.726 7.383 1.00 95.56 91 ARG A O 1
ATOM 708 N N . LEU A 1 92 ? 5.176 6.124 6.957 1.00 96.88 92 LEU A N 1
ATOM 709 C CA . LEU A 1 92 ? 5.165 6.805 8.254 1.00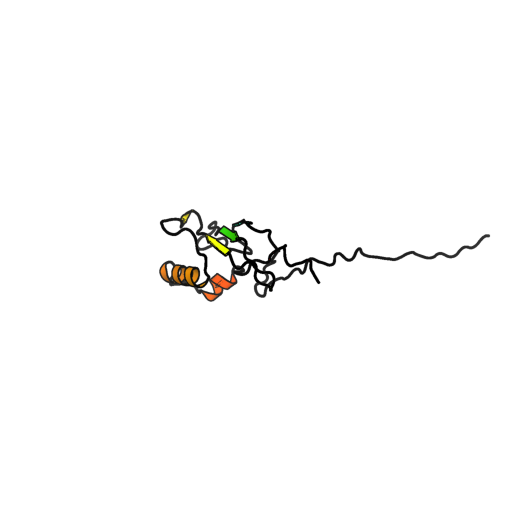 96.88 92 LEU A CA 1
ATOM 710 C C . LEU A 1 92 ? 3.811 7.467 8.541 1.00 96.88 92 LEU A C 1
ATOM 712 O O . LEU A 1 92 ? 3.308 7.382 9.654 1.00 96.88 92 LEU A O 1
ATOM 716 N N . SER A 1 93 ? 3.195 8.095 7.535 1.00 96.38 93 SER A N 1
ATOM 717 C CA . SER A 1 93 ? 1.894 8.740 7.723 1.00 96.38 93 SER A CA 1
ATOM 718 C C . SER A 1 93 ? 0.749 7.748 7.938 1.00 96.38 93 SER A C 1
ATOM 720 O O . SER A 1 93 ? -0.183 8.057 8.676 1.00 96.38 93 SER A O 1
ATOM 722 N N . VAL A 1 94 ? 0.836 6.557 7.335 1.00 96.50 94 VAL A N 1
ATOM 723 C CA . VAL A 1 94 ? -0.084 5.447 7.618 1.00 96.50 94 VAL A CA 1
ATOM 724 C C . VAL A 1 94 ? 0.146 4.957 9.044 1.00 96.50 94 VAL A C 1
ATOM 726 O O . VAL A 1 94 ? -0.796 4.855 9.810 1.00 96.50 94 VAL A O 1
ATOM 729 N N . GLU A 1 95 ? 1.399 4.733 9.437 1.00 97.38 95 GLU A N 1
ATOM 730 C CA . GLU A 1 95 ? 1.756 4.275 10.783 1.00 97.38 95 GLU A CA 1
ATOM 731 C C . GLU A 1 95 ? 1.231 5.196 11.889 1.00 97.38 95 GLU A C 1
ATOM 733 O O . GLU A 1 95 ? 0.625 4.726 12.849 1.00 97.38 95 GLU A O 1
ATOM 738 N N . GLN A 1 96 ? 1.417 6.508 11.733 1.00 97.00 96 GLN A N 1
ATOM 739 C CA . GLN A 1 96 ? 0.894 7.504 12.667 1.00 97.00 96 GLN A CA 1
ATOM 740 C C . GLN A 1 96 ? -0.635 7.467 12.748 1.00 97.00 96 GLN A C 1
ATOM 742 O O . GLN A 1 96 ? -1.187 7.528 13.842 1.00 97.00 96 GLN A O 1
ATOM 747 N N . TYR A 1 97 ? -1.314 7.335 11.605 1.00 95.75 97 TYR A N 1
ATOM 748 C CA . TYR A 1 97 ? -2.770 7.226 11.564 1.00 95.75 97 TYR A CA 1
ATOM 749 C C . TYR A 1 97 ? -3.266 5.965 12.275 1.00 95.75 97 TYR A C 1
ATOM 751 O O . TYR A 1 97 ? -4.133 6.057 13.135 1.00 95.75 97 TYR A O 1
ATOM 759 N N . ILE A 1 98 ? -2.679 4.804 11.976 1.00 96.31 98 ILE A N 1
ATOM 760 C CA . ILE A 1 98 ? -3.089 3.528 12.573 1.00 96.31 98 ILE A CA 1
ATOM 761 C C . ILE A 1 98 ? -2.879 3.550 14.089 1.00 96.31 98 ILE A C 1
ATOM 763 O O . ILE A 1 98 ? -3.784 3.169 14.818 1.00 96.31 98 ILE A O 1
ATOM 767 N N . ARG A 1 99 ? -1.746 4.070 14.583 1.00 96.44 99 ARG A N 1
ATOM 768 C CA . ARG A 1 99 ? -1.516 4.209 16.033 1.00 96.44 99 ARG A CA 1
ATOM 769 C C . ARG A 1 99 ? -2.496 5.162 16.720 1.00 96.44 99 ARG A C 1
ATOM 771 O O . ARG A 1 99 ? -2.792 4.961 17.890 1.00 96.44 99 ARG A O 1
ATOM 778 N N . SER A 1 100 ? -2.944 6.202 16.018 1.00 95.06 100 SER A N 1
ATOM 779 C CA . SER A 1 100 ? -3.890 7.190 16.547 1.00 95.06 100 SER A CA 1
ATOM 780 C C . SER A 1 100 ? -5.311 6.632 16.611 1.00 95.06 100 SER A C 1
ATOM 782 O O . SER A 1 100 ? -5.947 6.683 17.657 1.00 95.06 100 SER A O 1
ATOM 784 N N . GLU A 1 101 ? -5.805 6.087 15.499 1.00 94.44 101 GLU A N 1
ATOM 785 C CA . GLU A 1 101 ? -7.203 5.655 15.372 1.00 94.44 101 GLU A CA 1
ATOM 786 C C . GLU A 1 101 ? -7.443 4.231 15.892 1.00 94.44 101 GLU A C 1
ATOM 788 O O . GLU A 1 101 ? -8.549 3.898 16.311 1.00 94.44 101 GLU A O 1
ATOM 793 N N . PHE A 1 102 ? -6.411 3.383 15.874 1.00 95.12 102 PHE A N 1
ATOM 794 C CA . PHE A 1 102 ? -6.487 1.973 16.256 1.00 95.12 102 PHE A CA 1
ATOM 795 C C . PHE A 1 102 ? -5.311 1.593 17.180 1.00 95.12 102 PHE A C 1
ATOM 797 O O . PHE A 1 102 ? -4.450 0.794 16.806 1.00 95.12 102 PHE A O 1
ATOM 804 N N . PRO A 1 103 ? -5.244 2.151 18.405 1.00 95.12 103 PRO A N 1
ATOM 805 C CA . PRO A 1 103 ? -4.075 2.037 19.287 1.00 95.12 103 PRO A CA 1
ATOM 806 C C . PRO A 1 103 ? -3.761 0.608 19.757 1.00 95.12 103 PRO A C 1
ATOM 808 O O . PRO A 1 103 ? -2.645 0.342 20.194 1.00 95.12 103 PRO A O 1
ATOM 811 N N . SER A 1 104 ? -4.722 -0.315 19.668 1.00 95.25 104 SER A N 1
ATOM 812 C CA . SER A 1 104 ? -4.558 -1.728 20.032 1.00 95.25 104 SER A CA 1
ATOM 813 C C . SER A 1 104 ? -3.948 -2.597 18.925 1.00 95.25 104 SER A C 1
ATOM 815 O O . SER A 1 104 ? -3.705 -3.779 19.149 1.00 95.25 104 SER A O 1
ATOM 817 N N . VAL A 1 105 ? -3.720 -2.047 17.731 1.00 96.19 105 VAL A N 1
ATOM 818 C CA . VAL A 1 105 ? -3.261 -2.811 16.565 1.00 96.19 105 VAL A CA 1
ATOM 819 C C . VAL A 1 105 ? -1.759 -3.060 16.623 1.00 96.19 105 VAL A C 1
ATOM 821 O O . VAL A 1 105 ? -0.968 -2.129 16.800 1.00 96.19 105 VAL A O 1
ATOM 824 N N . ASP A 1 106 ? -1.346 -4.303 16.360 1.00 96.56 106 ASP A N 1
ATOM 825 C CA . ASP A 1 106 ? 0.049 -4.582 16.034 1.00 96.56 106 ASP A CA 1
ATOM 826 C C . ASP A 1 106 ? 0.375 -3.993 14.655 1.00 96.56 106 ASP A C 1
ATOM 828 O O . ASP A 1 106 ? -0.010 -4.490 13.593 1.00 96.56 106 ASP A O 1
ATOM 832 N N . ILE A 1 107 ? 1.127 -2.896 14.673 1.00 96.56 107 ILE A N 1
ATOM 833 C CA . ILE A 1 107 ? 1.515 -2.187 13.459 1.00 96.56 107 ILE A CA 1
ATOM 834 C C . ILE A 1 107 ? 2.384 -3.033 12.518 1.00 96.56 107 ILE A C 1
ATOM 836 O O . ILE A 1 107 ? 2.376 -2.825 11.301 1.00 96.56 107 ILE A O 1
ATOM 840 N N . LYS A 1 108 ? 3.159 -3.979 13.061 1.00 95.62 108 LYS A N 1
ATOM 841 C CA . LYS A 1 108 ? 3.994 -4.874 12.258 1.00 95.62 108 LYS A CA 1
ATOM 842 C C . LYS A 1 108 ? 3.118 -5.865 11.515 1.00 95.62 108 LYS A C 1
ATOM 844 O O . LYS A 1 108 ? 3.350 -6.060 10.324 1.00 95.62 108 LYS A O 1
ATOM 849 N N . GLU A 1 109 ? 2.116 -6.425 12.187 1.00 94.69 109 GLU A N 1
ATOM 850 C CA . GLU A 1 109 ? 1.125 -7.315 11.581 1.00 94.69 109 GLU A CA 1
ATOM 851 C C . GLU A 1 109 ? 0.318 -6.583 10.501 1.00 94.69 109 GLU A C 1
ATOM 853 O O . GLU A 1 109 ? 0.230 -7.056 9.367 1.00 94.69 109 GLU A O 1
ATOM 858 N N . PHE A 1 110 ? -0.140 -5.357 10.784 1.00 96.44 110 PHE A N 1
ATOM 859 C CA . PHE A 1 110 ? -0.829 -4.520 9.799 1.00 96.44 110 PHE A CA 1
ATOM 860 C C . PHE A 1 110 ? -0.011 -4.355 8.509 1.00 96.44 110 PHE A C 1
ATOM 862 O O . PHE A 1 110 ? -0.502 -4.632 7.415 1.00 96.44 110 PHE A O 1
ATOM 869 N N . PHE A 1 111 ? 1.262 -3.960 8.607 1.00 95.94 111 PHE A N 1
ATOM 870 C CA . PHE A 1 111 ? 2.118 -3.819 7.422 1.00 95.94 111 PHE A CA 1
ATOM 871 C C . PHE A 1 111 ? 2.643 -5.142 6.853 1.00 95.94 111 PHE A C 1
ATOM 873 O O . PHE A 1 111 ? 3.285 -5.120 5.801 1.00 95.94 111 PHE A O 1
ATOM 880 N N . ALA A 1 112 ? 2.438 -6.262 7.543 1.00 94.50 112 ALA A N 1
ATOM 881 C CA . ALA A 1 112 ? 2.694 -7.597 7.024 1.00 94.50 112 ALA A CA 1
ATOM 882 C C . ALA A 1 112 ? 1.502 -8.126 6.207 1.00 94.50 112 ALA A C 1
ATOM 884 O O . ALA A 1 112 ? 1.702 -8.975 5.342 1.00 94.50 112 ALA A O 1
ATOM 885 N N . SER A 1 113 ? 0.290 -7.602 6.422 1.00 95.12 113 SER A N 1
ATOM 886 C CA . SER A 1 1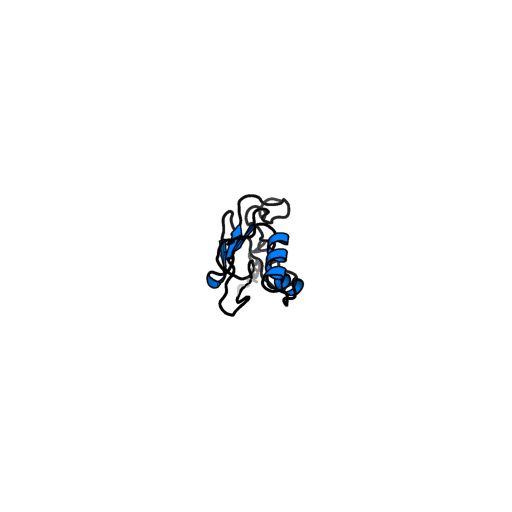13 ? -0.908 -8.040 5.691 1.00 95.12 113 SER A CA 1
ATOM 887 C C . SER A 1 113 ? -0.893 -7.694 4.195 1.00 95.12 113 SER A C 1
ATOM 889 O O . SER A 1 113 ? -1.572 -8.348 3.414 1.00 95.12 113 SER A O 1
ATOM 891 N N . PHE A 1 114 ? -0.105 -6.702 3.765 1.00 96.06 114 PHE A N 1
ATOM 892 C CA . PHE A 1 114 ? -0.020 -6.261 2.370 1.00 96.06 114 PHE A CA 1
ATOM 893 C C . PHE A 1 114 ? 1.395 -5.784 2.010 1.00 96.06 114 PHE A C 1
ATOM 895 O O . PHE A 1 114 ? 2.233 -5.505 2.871 1.00 96.06 114 PHE A O 1
ATOM 902 N N . SER A 1 115 ? 1.677 -5.632 0.717 1.00 95.94 115 SER A N 1
ATOM 903 C CA . SER A 1 115 ? 2.931 -5.055 0.240 1.00 95.94 115 SER A CA 1
ATOM 904 C C . SER A 1 115 ? 2.829 -3.544 0.056 1.00 95.94 115 SER A C 1
ATOM 906 O O . SER A 1 115 ? 2.132 -3.047 -0.824 1.00 95.94 115 SER A O 1
ATOM 908 N N . TRP A 1 116 ? 3.635 -2.796 0.812 1.00 95.19 116 TRP A N 1
ATOM 909 C CA . TRP A 1 116 ? 3.818 -1.356 0.587 1.00 95.19 116 TRP A CA 1
ATOM 910 C C . TRP A 1 116 ? 4.605 -1.037 -0.700 1.00 95.19 116 TRP A C 1
ATOM 912 O O . TRP A 1 116 ? 4.554 0.089 -1.193 1.00 95.19 116 TRP A O 1
ATOM 922 N N . LYS A 1 117 ? 5.399 -1.982 -1.222 1.00 94.44 117 LYS A N 1
ATOM 923 C CA . LYS A 1 117 ? 6.147 -1.808 -2.477 1.00 94.44 117 LYS A CA 1
ATOM 924 C C . LYS A 1 117 ? 5.315 -2.352 -3.636 1.00 94.44 117 LYS A C 1
ATOM 926 O O . LYS A 1 117 ? 4.895 -3.506 -3.591 1.00 94.44 117 LYS A O 1
ATOM 931 N N . ILE A 1 118 ? 5.138 -1.536 -4.674 1.00 96.25 118 ILE A N 1
ATOM 932 C CA . ILE A 1 118 ? 4.390 -1.898 -5.881 1.00 96.25 118 ILE A CA 1
ATOM 933 C C . ILE A 1 118 ? 5.379 -1.973 -7.057 1.00 96.25 118 ILE A C 1
ATOM 935 O O . ILE A 1 118 ? 6.031 -0.958 -7.335 1.00 96.25 118 ILE A O 1
ATOM 939 N N . PRO A 1 119 ? 5.566 -3.148 -7.688 1.00 95.88 119 PRO A N 1
ATOM 940 C CA . PRO A 1 119 ? 6.464 -3.309 -8.828 1.00 95.88 119 PRO A CA 1
ATOM 941 C C . PRO A 1 119 ? 5.895 -2.649 -10.091 1.00 95.88 119 PRO A C 1
ATOM 943 O O . PRO A 1 119 ? 4.681 -2.585 -10.287 1.00 95.88 119 PRO A O 1
ATOM 946 N N . SER A 1 120 ? 6.776 -2.141 -10.949 1.00 95.12 120 SER A N 1
ATOM 947 C CA . SER A 1 120 ? 6.426 -1.492 -12.214 1.00 95.12 120 SER A CA 1
ATOM 948 C C . SER A 1 120 ? 6.686 -2.402 -13.407 1.00 95.12 120 SER A C 1
ATOM 950 O O . SER A 1 120 ? 7.727 -3.052 -13.473 1.00 95.12 120 SER A O 1
ATOM 952 N N . LYS A 1 121 ? 5.791 -2.359 -14.399 1.00 94.38 121 LYS A N 1
ATOM 953 C CA . LYS A 1 121 ? 6.003 -3.009 -15.704 1.00 94.38 121 LYS A CA 1
ATOM 954 C C . LYS A 1 121 ? 7.134 -2.373 -16.521 1.00 94.38 121 LYS A C 1
ATOM 956 O O . LYS A 1 121 ? 7.714 -3.031 -17.373 1.00 94.38 121 LYS A O 1
ATOM 961 N N . LEU A 1 122 ? 7.453 -1.095 -16.287 1.00 83.75 122 LEU A N 1
ATOM 962 C CA . LEU A 1 122 ? 8.369 -0.340 -17.157 1.00 83.75 122 LEU A CA 1
ATOM 963 C C . LEU A 1 122 ? 9.850 -0.713 -17.007 1.00 83.75 122 LEU A C 1
ATOM 965 O O . LEU A 1 122 ? 10.621 -0.431 -17.915 1.00 83.75 122 LEU A O 1
ATOM 969 N N . LEU A 1 123 ? 10.264 -1.315 -15.888 1.00 67.00 123 LEU A N 1
ATOM 97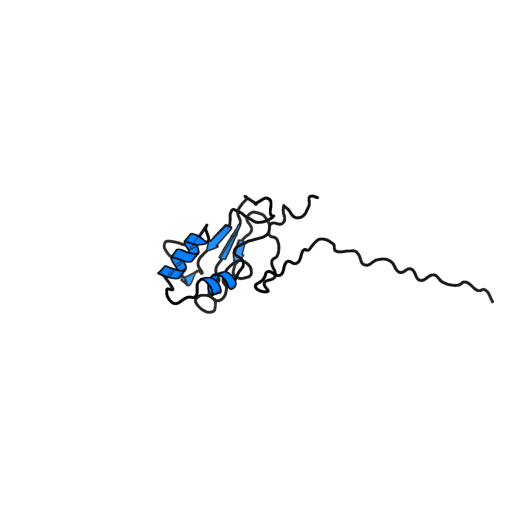0 C CA . LEU A 1 123 ? 11.673 -1.666 -15.646 1.00 67.00 123 LEU A CA 1
ATOM 971 C C . LEU A 1 123 ? 11.971 -3.168 -15.791 1.00 67.00 123 LEU A C 1
ATOM 973 O O . LEU A 1 123 ? 13.071 -3.595 -15.467 1.00 67.00 123 LEU A O 1
ATOM 977 N N . GLN A 1 124 ? 11.032 -3.971 -16.301 1.00 55.25 124 GLN A N 1
ATOM 978 C CA . GLN A 1 124 ? 11.230 -5.417 -16.496 1.00 55.25 124 GLN A CA 1
ATOM 979 C C . GLN A 1 124 ? 11.870 -5.806 -17.845 1.00 55.25 124 GLN A C 1
ATOM 981 O O . GLN A 1 124 ? 11.925 -6.990 -18.150 1.00 55.25 124 GLN A O 1
ATOM 986 N N . GLY A 1 125 ? 12.360 -4.859 -18.658 1.00 48.41 125 GLY A N 1
ATOM 987 C CA . GLY A 1 125 ? 12.684 -5.151 -20.065 1.00 48.41 125 GLY A CA 1
ATOM 988 C C . GLY A 1 125 ? 13.977 -4.592 -20.653 1.00 48.41 125 GLY A C 1
ATOM 989 O O . GLY A 1 125 ? 14.030 -4.491 -21.871 1.00 48.41 125 GLY A O 1
ATOM 990 N N . TRP A 1 126 ? 14.975 -4.181 -19.864 1.00 43.06 126 TRP A N 1
ATOM 991 C CA . TRP A 1 126 ? 16.248 -3.686 -20.419 1.00 43.06 126 TRP A CA 1
ATOM 992 C C . TRP A 1 126 ? 17.448 -4.187 -19.602 1.00 43.06 126 TRP A C 1
ATOM 994 O O . TRP A 1 126 ? 17.918 -3.495 -18.698 1.00 43.06 126 TRP A O 1
ATOM 1004 N N . ILE A 1 127 ? 17.918 -5.393 -19.933 1.00 39.47 127 ILE A N 1
ATOM 1005 C CA . ILE A 1 127 ? 19.322 -5.828 -19.835 1.00 39.47 127 ILE A CA 1
ATOM 1006 C C . ILE A 1 127 ? 19.649 -6.516 -21.156 1.00 39.47 127 ILE A C 1
ATOM 1008 O O . ILE A 1 127 ? 18.804 -7.332 -21.588 1.00 39.47 127 ILE A O 1
#

Secondary structure (DSSP, 8-state):
---------------------EE-TTS-EE--B-TT-EEESTTTS-BS-SSTT-B-EEEE-S-B-TTSBBSSEEEE--GGG-SS--EESSHHHHHHHHHHH-TTS-HHHHHHSS-S--BBGGGSS--

Organism: Nicotiana attenuata (NCBI:txid49451)

pLDDT: mean 83.61, std 19.83, range [36.53, 98.38]

Foldseek 3Di:
DDDDDDDDDDDDPPPPPFPPQDCDPLSFGADADEAFDKDWDPQAWHACPPHHGFIKMKTAHDDDDLVQWGLAMKIAGGPVPDDPDGIDRDPVVVLVVCCVPPVPDDSVVNCSNYPNTHGHPPNRDDD

Sequence (127 aa):
MSSNNDPVEIDSPAACNGDTLSTNKNGLYLYPVSVNASGEGLPYAPADWPNPGDKWAWKVGKRIAAAGYFLDRYLYLPQRLRGKRNA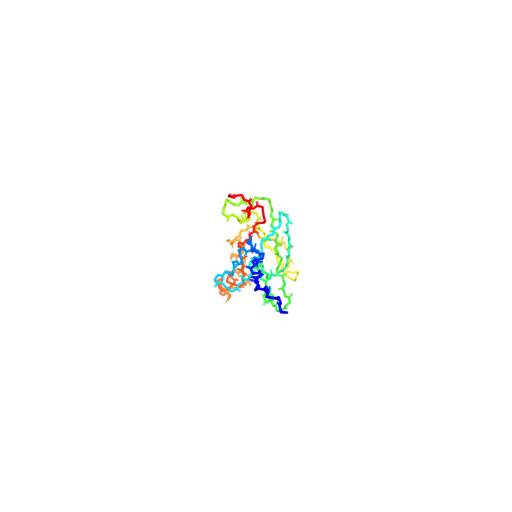FASRLSVEQYIRSEFPSVDIKEFFASFSWKIPSKLLQGWI

InterPro domains:
  IPR055508 Domain of unknown function DUF7081 [PF23299] (32-120)

Radius of gyration: 21.78 Å; chains: 1; bounding box: 36×70×66 Å